Protein AF-A0A8J4VIW3-F1 (afdb_monomer_lite)

Structure (mmCIF, N/CA/C/O backbone):
data_AF-A0A8J4VIW3-F1
#
_entry.id   AF-A0A8J4VIW3-F1
#
loop_
_atom_site.group_PDB
_atom_site.id
_atom_site.type_symbol
_atom_site.label_atom_id
_atom_site.label_alt_id
_atom_site.label_comp_id
_atom_site.label_asym_id
_atom_site.label_entity_id
_atom_site.label_seq_id
_atom_site.pdbx_PDB_ins_code
_atom_site.Cartn_x
_atom_site.Cartn_y
_atom_site.Cartn_z
_atom_site.occupancy
_atom_site.B_iso_or_equiv
_atom_site.au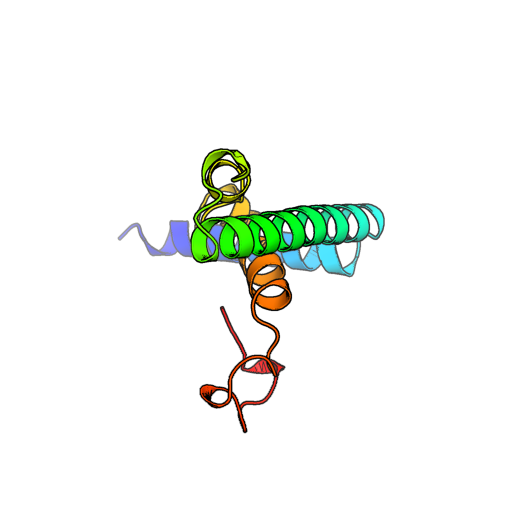th_seq_id
_atom_site.auth_comp_id
_atom_site.auth_asym_id
_atom_site.auth_atom_id
_atom_site.pdbx_PDB_model_num
ATOM 1 N N . MET A 1 1 ? -8.560 14.003 -29.317 1.00 48.75 1 MET A N 1
ATOM 2 C CA . MET A 1 1 ? -7.394 13.147 -29.646 1.00 48.75 1 MET A CA 1
ATOM 3 C C . MET A 1 1 ? -6.235 13.382 -28.659 1.00 48.75 1 MET A C 1
ATOM 5 O O . MET A 1 1 ? -5.137 13.716 -29.066 1.00 48.75 1 MET A O 1
ATOM 9 N N . THR A 1 2 ? -6.470 13.240 -27.346 1.00 56.47 2 THR A N 1
ATOM 10 C CA . THR A 1 2 ? -5.490 13.561 -26.272 1.00 56.47 2 THR A CA 1
ATOM 11 C C . THR A 1 2 ? -5.411 12.497 -25.165 1.00 56.47 2 THR A C 1
ATOM 13 O O . THR A 1 2 ? -4.571 12.614 -24.276 1.00 56.47 2 THR A O 1
ATOM 16 N N . MET A 1 3 ? -6.254 11.456 -25.210 1.00 61.72 3 MET A N 1
ATOM 17 C CA . MET A 1 3 ? -6.243 10.346 -24.242 1.00 61.72 3 MET A CA 1
ATOM 18 C C . MET A 1 3 ? -4.995 9.459 -24.401 1.00 61.72 3 MET A C 1
ATOM 20 O O . MET A 1 3 ? -4.290 9.235 -23.423 1.00 61.72 3 MET A O 1
ATOM 24 N N . ARG A 1 4 ? -4.604 9.118 -25.642 1.00 80.00 4 ARG A N 1
ATOM 25 C CA . ARG A 1 4 ? -3.464 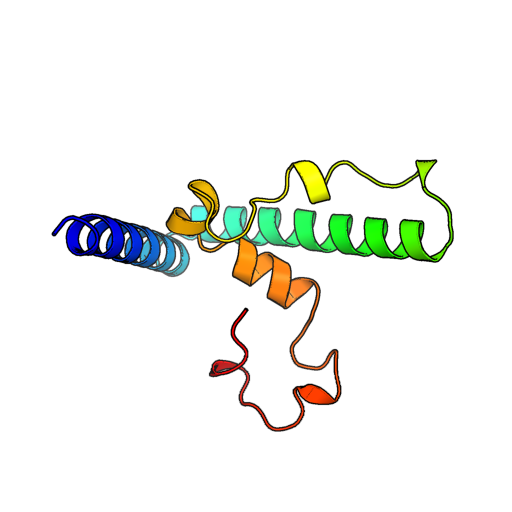8.217 -25.925 1.00 80.00 4 ARG A CA 1
ATOM 26 C C . ARG A 1 4 ? -2.139 8.626 -25.268 1.00 80.00 4 ARG A C 1
ATOM 28 O O . ARG A 1 4 ? -1.439 7.764 -24.757 1.00 80.00 4 ARG A O 1
ATOM 35 N N . LEU A 1 5 ? -1.802 9.920 -25.240 1.00 87.81 5 LEU A N 1
ATOM 36 C CA . LEU A 1 5 ? -0.549 10.396 -24.628 1.00 87.81 5 LEU A CA 1
ATOM 37 C C . LEU A 1 5 ? -0.556 10.263 -23.097 1.00 87.81 5 LEU A C 1
ATOM 39 O O . LEU A 1 5 ? 0.472 9.963 -22.492 1.00 87.81 5 LEU A O 1
ATOM 43 N N . ARG A 1 6 ? -1.713 10.478 -22.453 1.00 84.81 6 ARG A N 1
ATOM 44 C CA . ARG A 1 6 ? -1.846 10.325 -20.995 1.00 84.81 6 ARG A CA 1
ATOM 45 C C . ARG A 1 6 ? -1.736 8.859 -20.603 1.00 84.81 6 ARG A C 1
ATOM 47 O O . ARG A 1 6 ? -1.046 8.552 -19.637 1.00 84.81 6 ARG A O 1
ATOM 54 N N . ASP A 1 7 ? -2.354 7.977 -21.378 1.00 87.75 7 ASP A N 1
ATOM 55 C CA . ASP A 1 7 ? -2.320 6.537 -21.127 1.00 87.75 7 ASP A CA 1
ATOM 56 C C . ASP A 1 7 ? -0.919 5.965 -21.362 1.00 87.75 7 ASP A C 1
ATOM 58 O O . ASP A 1 7 ? -0.408 5.231 -20.522 1.00 87.75 7 ASP A O 1
ATOM 62 N N . GLN A 1 8 ? -0.220 6.407 -22.412 1.00 91.88 8 GLN A N 1
ATOM 63 C CA . GLN A 1 8 ? 1.197 6.081 -22.614 1.00 91.88 8 GLN A CA 1
ATOM 64 C C . GLN A 1 8 ? 2.067 6.519 -21.430 1.00 91.88 8 GLN A C 1
ATOM 66 O O . GLN A 1 8 ? 2.910 5.752 -20.966 1.00 91.88 8 GLN A O 1
ATOM 71 N N . LYS A 1 9 ? 1.844 7.730 -20.901 1.00 91.06 9 LYS A N 1
ATOM 72 C CA . LYS A 1 9 ? 2.567 8.216 -19.720 1.00 91.06 9 LYS A CA 1
ATOM 73 C C . LYS A 1 9 ? 2.274 7.359 -18.485 1.00 91.06 9 LYS A C 1
ATOM 75 O O . LYS A 1 9 ? 3.201 7.055 -17.741 1.00 91.06 9 LYS A O 1
ATOM 80 N N . ARG A 1 10 ? 1.017 6.956 -18.269 1.00 91.38 10 ARG A N 1
ATOM 81 C CA . ARG A 1 10 ? 0.619 6.057 -17.168 1.00 91.38 10 ARG A CA 1
ATOM 82 C C . ARG A 1 10 ? 1.304 4.699 -17.276 1.00 91.38 10 ARG A C 1
ATOM 84 O O . ARG A 1 10 ? 1.925 4.269 -16.313 1.00 91.38 10 ARG A O 1
ATOM 91 N N . ILE A 1 11 ? 1.286 4.091 -18.461 1.00 92.06 11 ILE A N 1
ATOM 92 C CA . ILE A 1 11 ? 1.967 2.817 -18.726 1.00 92.06 11 ILE A CA 1
ATOM 93 C C . ILE A 1 11 ? 3.470 2.935 -18.450 1.00 92.06 11 ILE A C 1
ATOM 95 O O . ILE A 1 11 ? 4.056 2.045 -17.841 1.00 92.06 11 ILE A O 1
ATOM 99 N N . LEU A 1 12 ? 4.108 4.033 -18.866 1.00 94.50 12 LEU A N 1
ATOM 100 C CA . LEU A 1 12 ? 5.534 4.246 -18.619 1.00 94.50 12 LEU A CA 1
ATOM 101 C C . LEU A 1 12 ? 5.852 4.395 -17.122 1.00 94.50 12 LEU A C 1
ATOM 103 O O . LEU A 1 12 ? 6.857 3.859 -16.661 1.00 94.50 12 LEU A O 1
ATOM 107 N N . MET A 1 13 ? 5.003 5.096 -16.363 1.00 93.94 13 MET A N 1
ATOM 108 C CA . MET A 1 1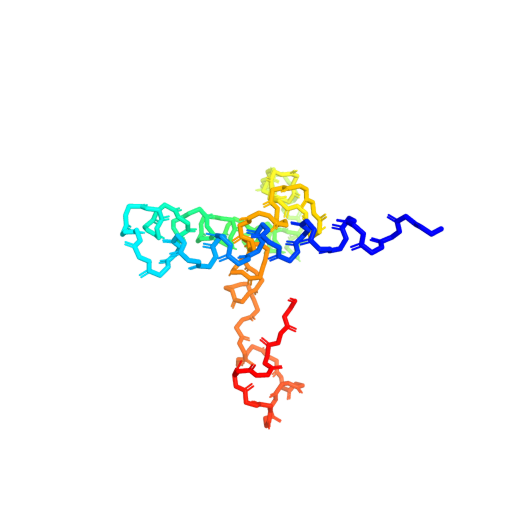3 ? 5.159 5.226 -14.910 1.00 93.94 13 MET A CA 1
ATOM 109 C C . MET A 1 13 ? 5.025 3.872 -14.208 1.00 93.94 13 MET A C 1
ATOM 111 O O . MET A 1 13 ? 5.903 3.530 -13.420 1.00 93.94 13 MET A O 1
ATOM 115 N N . ALA A 1 14 ? 4.009 3.081 -14.560 1.00 93.12 14 ALA A N 1
ATOM 116 C CA . ALA A 1 14 ? 3.813 1.738 -14.019 1.00 93.12 14 ALA A CA 1
ATOM 117 C C . ALA A 1 14 ? 5.009 0.820 -14.322 1.00 93.12 14 ALA A C 1
ATOM 119 O O . ALA A 1 14 ? 5.567 0.207 -13.416 1.00 93.12 14 ALA A O 1
ATOM 120 N N . LYS A 1 15 ? 5.483 0.799 -15.578 1.00 95.75 15 LYS A N 1
ATOM 121 C CA . LYS A 1 15 ? 6.674 0.025 -15.974 1.00 95.75 15 LYS A CA 1
ATOM 122 C C . LYS A 1 15 ? 7.910 0.407 -15.164 1.00 95.75 15 LYS A C 1
ATOM 124 O O . LYS A 1 15 ? 8.629 -0.473 -14.710 1.00 95.75 15 LYS A O 1
ATOM 129 N N . LYS A 1 16 ? 8.131 1.707 -14.950 1.00 96.12 16 LYS A N 1
ATOM 130 C CA . LYS A 1 16 ? 9.247 2.203 -14.136 1.00 96.12 16 LYS A CA 1
ATOM 131 C C . LYS A 1 16 ? 9.116 1.798 -12.664 1.00 96.12 16 LYS A C 1
ATOM 133 O O . LYS A 1 16 ? 10.127 1.510 -12.030 1.00 96.12 16 LYS A O 1
ATOM 138 N N . GLY A 1 17 ? 7.899 1.794 -12.118 1.00 95.19 17 GLY A N 1
ATOM 139 C CA . GLY A 1 17 ? 7.624 1.307 -10.764 1.00 95.19 17 GLY A CA 1
ATOM 140 C C . GLY A 1 17 ? 7.980 -0.173 -10.609 1.00 95.19 17 GLY A C 1
ATOM 141 O O . GLY A 1 17 ? 8.736 -0.524 -9.709 1.00 95.19 17 GLY A O 1
ATOM 142 N N . ILE A 1 18 ? 7.531 -1.011 -11.549 1.00 96.00 18 ILE A N 1
ATOM 143 C CA . ILE A 1 18 ? 7.838 -2.451 -11.582 1.00 96.00 18 ILE A CA 1
ATOM 144 C C . ILE A 1 18 ? 9.345 -2.693 -11.740 1.00 96.00 18 ILE A C 1
ATOM 146 O O . ILE A 1 18 ? 9.926 -3.510 -11.032 1.00 96.00 18 ILE A O 1
ATOM 150 N N . GLU A 1 19 ? 10.002 -1.969 -12.648 1.00 97.75 19 GLU A N 1
ATOM 151 C CA . GLU A 1 19 ? 11.447 -2.084 -12.857 1.00 97.75 19 GLU A CA 1
ATOM 152 C C . GLU A 1 19 ? 12.229 -1.745 -11.583 1.00 97.75 19 GLU A C 1
ATOM 154 O O . GLU A 1 19 ? 13.149 -2.477 -11.223 1.00 97.75 19 GLU A O 1
ATOM 159 N N . LYS A 1 20 ? 11.841 -0.680 -10.870 1.00 97.19 20 LYS A N 1
ATOM 160 C CA . LYS A 1 20 ? 12.430 -0.348 -9.569 1.00 97.19 20 LYS A CA 1
ATOM 161 C C . LYS A 1 20 ? 12.184 -1.442 -8.542 1.00 97.19 20 LYS A C 1
ATOM 163 O O . LYS A 1 20 ? 13.130 -1.886 -7.909 1.00 97.19 20 LYS A O 1
ATOM 168 N N . TYR A 1 21 ? 10.945 -1.903 -8.407 1.00 97.50 21 TYR A N 1
ATOM 169 C CA . TYR A 1 21 ? 10.600 -2.970 -7.470 1.00 97.50 21 TYR A CA 1
ATOM 170 C C . TYR A 1 21 ? 11.441 -4.238 -7.687 1.00 97.50 21 TYR A C 1
ATOM 172 O O . TYR A 1 21 ? 11.892 -4.855 -6.726 1.00 97.50 21 TYR A O 1
ATOM 180 N N . ASN A 1 22 ? 11.700 -4.604 -8.942 1.00 97.31 22 ASN A N 1
ATOM 181 C CA . ASN A 1 22 ? 12.448 -5.817 -9.267 1.00 97.31 22 ASN A CA 1
ATOM 182 C C . ASN A 1 22 ? 13.968 -5.682 -9.097 1.00 97.31 22 ASN A C 1
ATOM 184 O O . ASN A 1 22 ? 14.622 -6.686 -8.823 1.00 97.31 22 ASN A O 1
ATOM 188 N N . ASN A 1 23 ? 14.531 -4.483 -9.281 1.00 98.19 23 ASN A N 1
ATOM 189 C CA . ASN A 1 23 ? 15.984 -4.292 -9.389 1.00 98.19 23 ASN A CA 1
ATOM 190 C C . ASN A 1 23 ? 16.612 -3.448 -8.263 1.00 98.19 23 ASN A C 1
ATOM 192 O O . ASN A 1 23 ? 17.834 -3.401 -8.166 1.00 98.19 23 ASN A O 1
ATOM 196 N N . ASP A 1 24 ? 15.814 -2.771 -7.434 1.00 98.38 24 ASP A N 1
ATOM 197 C CA . ASP A 1 24 ? 16.271 -1.914 -6.332 1.00 98.38 24 ASP A CA 1
ATOM 198 C C . ASP A 1 24 ? 15.755 -2.479 -4.996 1.00 98.38 24 ASP A C 1
ATOM 200 O O . ASP A 1 24 ? 14.563 -2.413 -4.680 1.00 98.38 24 ASP A O 1
ATOM 204 N N . GLU A 1 25 ? 16.660 -3.086 -4.223 1.00 98.19 25 GLU A N 1
ATOM 205 C CA . GLU A 1 25 ? 16.318 -3.776 -2.974 1.00 98.19 25 GLU A CA 1
ATOM 206 C C . GLU A 1 25 ? 15.807 -2.825 -1.889 1.00 98.19 25 GLU A C 1
ATOM 208 O O . GLU A 1 25 ? 14.859 -3.174 -1.182 1.00 98.19 25 GLU A O 1
ATOM 213 N N . ASP A 1 26 ? 16.374 -1.620 -1.794 1.00 98.38 26 ASP A N 1
ATOM 214 C CA . ASP A 1 26 ? 15.959 -0.607 -0.823 1.00 98.38 26 ASP A CA 1
ATOM 215 C C . ASP A 1 26 ? 14.560 -0.082 -1.161 1.00 98.38 26 ASP A C 1
ATOM 217 O O . ASP A 1 26 ? 13.701 0.060 -0.281 1.00 98.38 26 ASP A O 1
ATOM 221 N N . TYR A 1 27 ? 14.295 0.154 -2.452 1.00 97.69 27 TYR A N 1
ATOM 222 C CA . TYR A 1 27 ? 12.963 0.525 -2.923 1.00 97.69 27 TYR A CA 1
ATOM 223 C C . TYR A 1 27 ? 11.939 -0.566 -2.606 1.00 97.69 27 TYR A C 1
ATOM 225 O O . TYR A 1 27 ? 10.879 -0.266 -2.050 1.00 97.69 27 TYR A O 1
ATOM 233 N N . ARG A 1 28 ? 12.255 -1.827 -2.924 1.00 98.00 28 ARG A N 1
ATOM 234 C CA . ARG A 1 28 ? 11.380 -2.971 -2.645 1.00 98.00 28 ARG A CA 1
ATOM 235 C C . ARG A 1 28 ? 11.111 -3.117 -1.152 1.00 98.00 28 ARG A C 1
ATOM 237 O O . ARG A 1 28 ? 9.957 -3.261 -0.760 1.00 98.00 28 ARG A O 1
ATOM 244 N N . PHE A 1 29 ? 12.143 -3.021 -0.313 1.00 98.12 29 PHE A N 1
ATOM 245 C CA . PHE A 1 29 ? 11.988 -3.081 1.138 1.00 98.12 29 PHE A CA 1
ATOM 246 C C . PHE A 1 29 ? 11.027 -2.000 1.642 1.00 98.12 29 PHE A C 1
ATOM 248 O O . PHE A 1 29 ? 10.082 -2.301 2.372 1.00 98.12 29 PHE A O 1
ATOM 255 N N . LEU A 1 30 ? 11.219 -0.746 1.226 1.00 97.81 30 LEU A N 1
ATOM 256 C CA . LEU A 1 30 ? 10.344 0.346 1.643 1.00 97.81 30 LEU A CA 1
ATOM 257 C C . LEU A 1 30 ? 8.905 0.147 1.143 1.00 97.81 30 LEU A C 1
ATOM 259 O O . LEU A 1 30 ? 7.958 0.349 1.905 1.00 97.81 30 LEU A O 1
ATOM 263 N N . TYR A 1 31 ? 8.740 -0.268 -0.113 1.00 97.50 31 TYR A N 1
ATOM 264 C CA . TYR A 1 31 ? 7.441 -0.551 -0.719 1.00 97.50 31 TYR A CA 1
ATOM 265 C C . TYR A 1 31 ? 6.665 -1.623 0.062 1.00 97.50 31 TYR A C 1
ATOM 267 O O . TYR A 1 31 ? 5.500 -1.409 0.417 1.00 97.50 31 TYR A O 1
ATOM 275 N N . GLU A 1 32 ? 7.315 -2.743 0.389 1.00 97.88 32 GLU A N 1
ATOM 276 C CA . GLU A 1 32 ? 6.709 -3.829 1.166 1.00 97.88 32 GLU A CA 1
ATOM 277 C C . GLU A 1 32 ? 6.304 -3.359 2.564 1.00 97.88 32 GLU A C 1
ATOM 279 O O . GLU A 1 32 ? 5.177 -3.579 3.004 1.00 97.88 32 GLU A O 1
ATOM 284 N N . ARG A 1 33 ? 7.178 -2.610 3.244 1.00 98.19 33 ARG A N 1
ATOM 285 C CA . ARG A 1 33 ? 6.890 -2.104 4.592 1.00 98.19 33 ARG A CA 1
ATOM 286 C C . ARG A 1 33 ? 5.746 -1.097 4.617 1.00 98.19 33 ARG A C 1
ATOM 288 O O . ARG A 1 33 ? 4.947 -1.118 5.552 1.00 98.19 33 ARG A O 1
ATOM 295 N N . ILE A 1 34 ? 5.655 -0.219 3.620 1.00 97.19 34 ILE A N 1
ATOM 296 C CA . ILE A 1 34 ? 4.561 0.755 3.515 1.00 97.19 34 ILE A CA 1
ATOM 297 C C . ILE A 1 34 ? 3.233 0.040 3.262 1.00 97.19 34 ILE A C 1
ATOM 299 O O . ILE A 1 34 ? 2.248 0.325 3.948 1.00 97.19 34 ILE A O 1
ATOM 303 N N . SER A 1 35 ? 3.202 -0.895 2.310 1.00 97.06 35 SER A N 1
ATOM 304 C CA . SER A 1 35 ? 1.988 -1.661 2.007 1.00 97.06 35 SER A CA 1
ATOM 305 C C . SER A 1 35 ? 1.535 -2.511 3.199 1.00 97.06 35 SER A C 1
ATOM 307 O O . SER A 1 35 ? 0.347 -2.505 3.516 1.00 97.06 35 SER A O 1
ATOM 309 N N . ASP A 1 36 ? 2.459 -3.136 3.938 1.00 97.81 36 ASP A N 1
ATOM 310 C CA . ASP A 1 36 ? 2.154 -3.875 5.175 1.00 97.81 36 ASP A CA 1
ATOM 311 C C . ASP A 1 36 ? 1.520 -2.988 6.252 1.00 97.81 36 ASP A C 1
ATOM 313 O O . ASP A 1 36 ? 0.562 -3.386 6.920 1.00 97.81 36 ASP A O 1
ATOM 317 N N . ILE A 1 37 ? 2.053 -1.775 6.448 1.00 97.81 37 ILE A N 1
ATOM 318 C CA . ILE A 1 37 ? 1.521 -0.832 7.438 1.00 97.81 37 ILE A CA 1
ATOM 319 C C . ILE A 1 37 ? 0.083 -0.460 7.088 1.00 97.81 37 ILE A C 1
ATOM 321 O O . ILE A 1 37 ? -0.779 -0.521 7.966 1.00 97.81 37 ILE A O 1
ATOM 325 N N . PHE A 1 38 ? -0.187 -0.103 5.830 1.00 97.94 38 PHE A N 1
ATOM 326 C CA . PHE A 1 38 ? -1.540 0.249 5.410 1.00 97.94 38 PHE A CA 1
ATOM 327 C C . PHE A 1 38 ? -2.494 -0.935 5.513 1.00 97.94 38 PHE A C 1
ATOM 329 O O . PHE A 1 38 ? -3.559 -0.772 6.100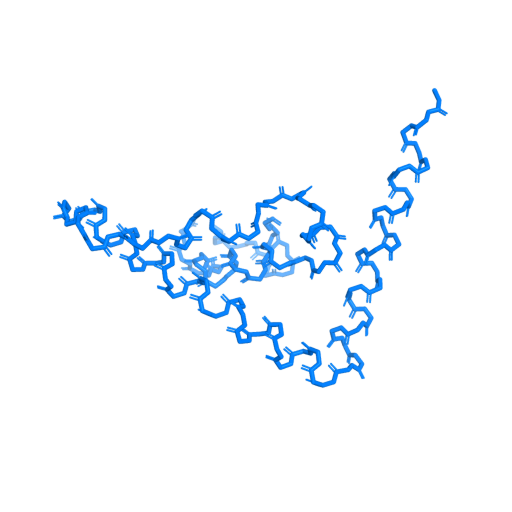 1.00 97.94 38 PHE A O 1
ATOM 336 N N . ALA A 1 39 ? -2.111 -2.121 5.036 1.00 97.25 39 ALA A N 1
ATOM 337 C CA . ALA A 1 39 ? -2.957 -3.307 5.123 1.00 97.25 39 ALA A CA 1
ATOM 338 C C . ALA A 1 39 ? -3.314 -3.645 6.580 1.00 97.25 39 ALA A C 1
ATOM 340 O O . ALA A 1 39 ? -4.481 -3.845 6.911 1.00 97.25 39 ALA A O 1
ATOM 341 N N . ARG A 1 40 ? -2.332 -3.619 7.490 1.00 97.75 40 ARG A N 1
ATOM 342 C CA . ARG A 1 40 ? -2.569 -3.882 8.916 1.00 97.75 40 ARG A CA 1
ATOM 343 C C . ARG A 1 40 ? -3.484 -2.840 9.562 1.00 97.75 40 ARG A C 1
ATOM 345 O O . ARG A 1 40 ? -4.361 -3.211 10.338 1.00 97.75 40 ARG A O 1
ATOM 352 N N . LEU A 1 41 ? -3.268 -1.553 9.282 1.00 98.12 41 LEU A N 1
ATOM 353 C CA . LEU A 1 41 ? -4.095 -0.485 9.849 1.00 98.12 41 LEU A CA 1
ATOM 354 C C . LEU A 1 41 ? -5.523 -0.532 9.299 1.00 98.12 41 LEU A C 1
ATOM 356 O O . LEU A 1 41 ? -6.462 -0.490 10.080 1.00 98.12 41 LEU A O 1
ATOM 360 N N . LEU A 1 42 ? -5.688 -0.698 7.985 1.00 97.56 42 LEU A N 1
ATOM 361 C CA . LEU A 1 42 ? -7.001 -0.799 7.345 1.00 97.56 42 LEU A CA 1
ATOM 362 C C . LEU A 1 42 ? -7.787 -2.016 7.844 1.00 97.56 42 LEU A C 1
ATOM 364 O O . LEU A 1 42 ? -8.983 -1.905 8.098 1.00 97.56 42 LEU A O 1
ATOM 368 N N . LYS A 1 43 ? -7.119 -3.155 8.057 1.00 96.88 43 LYS A N 1
ATOM 369 C CA . LYS A 1 43 ? -7.741 -4.337 8.665 1.00 96.88 43 LYS A CA 1
ATOM 370 C C . LYS A 1 43 ? -8.242 -4.047 10.082 1.00 96.88 43 LYS A C 1
ATOM 372 O O . LYS A 1 43 ? -9.390 -4.343 10.395 1.00 96.88 43 LYS A O 1
ATOM 377 N N . SER A 1 44 ? -7.407 -3.424 10.914 1.00 97.81 44 SER A N 1
ATOM 378 C CA . SER A 1 44 ? -7.796 -3.031 12.274 1.00 97.81 44 SER A CA 1
ATOM 379 C C . SER A 1 44 ? -8.948 -2.022 12.270 1.00 97.81 44 SER A C 1
ATOM 381 O O . SER A 1 44 ? -9.859 -2.134 13.085 1.00 97.81 44 SER A O 1
ATOM 383 N N . ASP A 1 45 ? -8.933 -1.056 11.350 1.00 98.25 45 ASP A N 1
ATOM 384 C CA . ASP A 1 45 ? -9.993 -0.056 11.203 1.00 98.25 45 ASP A CA 1
ATOM 385 C C . ASP A 1 45 ? -11.329 -0.711 10.821 1.00 98.25 45 ASP A C 1
ATOM 387 O O . ASP A 1 45 ? -12.367 -0.345 11.372 1.00 98.25 45 ASP A O 1
ATOM 391 N N . LEU A 1 46 ? -11.311 -1.717 9.937 1.00 96.69 46 LEU A N 1
ATOM 392 C CA . LEU A 1 46 ? -12.491 -2.519 9.596 1.00 96.69 46 LEU A CA 1
ATOM 393 C C . LEU A 1 46 ? -13.014 -3.315 10.801 1.00 96.69 46 LEU A C 1
ATOM 395 O O . LEU A 1 46 ? -14.221 -3.352 11.035 1.00 96.69 46 LEU A O 1
ATOM 399 N N . GLU A 1 47 ? -12.132 -3.922 11.596 1.00 97.06 47 GLU A N 1
ATOM 400 C CA . GLU A 1 47 ? -12.515 -4.633 12.824 1.00 97.06 47 GLU A CA 1
ATOM 401 C C . GLU A 1 47 ? -13.145 -3.682 13.861 1.00 97.06 47 GLU A C 1
ATOM 403 O O . GLU A 1 47 ? -14.175 -4.003 14.464 1.00 97.06 47 GLU A O 1
ATOM 408 N N . PHE A 1 48 ? -12.587 -2.481 14.040 1.00 98.31 48 PHE A N 1
ATOM 409 C CA . PHE A 1 48 ? -13.167 -1.454 14.909 1.00 98.31 48 PHE A CA 1
ATOM 410 C C . PHE A 1 48 ? -14.518 -0.955 14.402 1.00 98.31 48 PHE A C 1
ATOM 412 O O . PHE A 1 48 ? -15.446 -0.810 15.199 1.00 98.31 48 PHE A O 1
ATOM 419 N N . LEU A 1 49 ? -14.661 -0.763 13.090 1.00 97.44 49 LEU A N 1
ATOM 420 C CA . LEU A 1 49 ? -15.933 -0.399 12.474 1.00 97.44 49 LEU A CA 1
ATOM 421 C C . LEU A 1 49 ? -17.003 -1.473 12.720 1.00 97.44 49 LEU A C 1
ATOM 423 O O . LEU A 1 49 ? -18.094 -1.152 13.188 1.00 97.44 49 LEU A O 1
ATOM 427 N N . ASN A 1 50 ? -16.673 -2.747 12.491 1.00 96.88 50 ASN A N 1
ATOM 428 C CA . ASN A 1 50 ? -17.593 -3.875 12.678 1.00 96.88 50 ASN A CA 1
ATOM 429 C C . ASN A 1 50 ? -17.998 -4.093 14.144 1.00 96.88 50 ASN A C 1
ATOM 431 O O . ASN A 1 50 ? -19.077 -4.614 14.418 1.00 96.88 50 ASN A O 1
ATOM 435 N N . THR A 1 51 ? -17.149 -3.692 15.093 1.00 98.00 51 THR A N 1
ATOM 436 C CA . THR A 1 51 ? -17.416 -3.795 16.538 1.00 98.00 51 THR A CA 1
ATOM 437 C C . THR A 1 51 ? -17.985 -2.510 17.148 1.00 98.00 51 THR A C 1
ATOM 439 O O . THR A 1 51 ? -18.210 -2.459 18.356 1.00 98.00 51 THR A O 1
ATOM 442 N N . GLY A 1 52 ? -18.223 -1.469 16.342 1.00 97.62 52 GLY A N 1
ATOM 443 C CA . GLY A 1 52 ? -18.766 -0.185 16.798 1.00 97.62 52 GLY A CA 1
ATOM 444 C C . GLY A 1 52 ? -17.782 0.696 17.581 1.00 97.62 52 GLY A C 1
ATOM 445 O O . GLY A 1 52 ? -18.193 1.700 18.156 1.00 97.62 52 GLY A O 1
ATOM 446 N N . GLN A 1 53 ? -16.490 0.359 17.602 1.00 97.75 53 GLN A N 1
ATOM 447 C CA . GLN A 1 53 ? -15.429 1.103 18.296 1.00 97.75 53 GLN A CA 1
ATOM 448 C C . GLN A 1 53 ? -14.878 2.235 17.415 1.00 97.75 53 GLN A C 1
ATOM 450 O O . GLN A 1 53 ? -13.691 2.281 17.087 1.00 97.75 53 GLN A O 1
ATOM 455 N N . THR A 1 54 ? -15.750 3.143 16.972 1.00 96.38 54 THR A N 1
ATOM 456 C CA . THR A 1 54 ? -15.399 4.170 15.975 1.00 96.38 54 THR A CA 1
ATOM 457 C C . THR A 1 54 ? -14.332 5.158 16.450 1.00 96.38 54 THR A C 1
ATOM 459 O O . THR A 1 54 ? -13.651 5.765 15.631 1.00 96.38 54 THR A O 1
ATOM 462 N N . ASP A 1 55 ? -14.164 5.311 17.763 1.00 97.44 55 ASP A N 1
ATOM 463 C CA . ASP A 1 55 ? -13.125 6.125 18.403 1.00 97.44 55 ASP A CA 1
ATOM 464 C C . ASP A 1 55 ? -11.702 5.582 18.188 1.00 97.44 55 ASP A C 1
ATOM 466 O O . ASP A 1 55 ? -10.732 6.328 18.320 1.00 97.44 55 ASP A O 1
ATOM 470 N N . LYS A 1 56 ? -11.573 4.299 17.826 1.00 97.62 56 LYS A N 1
ATOM 471 C CA . LYS A 1 56 ? -10.292 3.625 17.571 1.00 97.62 56 LYS A CA 1
ATOM 472 C C . LYS A 1 56 ? -9.912 3.567 16.093 1.00 97.62 56 LYS A C 1
ATOM 474 O O . LYS A 1 56 ? -8.808 3.126 15.777 1.00 97.62 56 LYS A O 1
ATOM 479 N N . ILE A 1 57 ? -10.803 4.004 15.201 1.00 98.31 57 ILE A N 1
ATOM 480 C CA . ILE A 1 57 ? -10.544 4.032 13.759 1.00 98.31 57 ILE A CA 1
ATOM 481 C C . ILE A 1 57 ? -9.430 5.040 13.473 1.00 98.31 57 ILE A C 1
ATOM 483 O O . ILE A 1 57 ? -9.498 6.214 13.845 1.00 98.31 57 ILE A O 1
ATOM 487 N N . SER A 1 58 ? -8.387 4.567 12.806 1.00 97.94 58 SER A N 1
ATOM 488 C CA . SER A 1 58 ? -7.239 5.366 12.419 1.00 97.94 58 SER A CA 1
ATOM 489 C C . SER A 1 58 ? -7.532 6.245 11.195 1.00 97.94 58 SER A C 1
ATOM 491 O O . SER A 1 58 ? -8.595 6.207 10.578 1.00 97.94 58 SER A O 1
ATOM 493 N N . LEU A 1 59 ? -6.547 7.053 10.797 1.00 97.44 59 LEU A N 1
ATOM 494 C CA . LEU A 1 59 ? -6.605 7.815 9.546 1.00 97.44 59 LEU A CA 1
ATOM 495 C C . LEU A 1 59 ? -6.053 7.028 8.345 1.00 97.44 59 LEU A C 1
ATOM 497 O O . LEU A 1 59 ? -5.781 7.632 7.306 1.00 97.44 59 LEU A O 1
ATOM 501 N N . ALA A 1 60 ? -5.859 5.711 8.455 1.00 97.25 60 ALA A N 1
ATOM 502 C CA . ALA A 1 60 ? -5.255 4.918 7.389 1.00 97.25 60 ALA A CA 1
ATOM 503 C C . ALA A 1 60 ? -6.052 5.006 6.087 1.00 97.25 60 ALA A C 1
ATOM 505 O O . ALA A 1 60 ? -5.456 5.282 5.053 1.00 97.25 60 ALA A O 1
ATOM 506 N N . ALA A 1 61 ? -7.383 4.903 6.129 1.00 93.75 61 ALA A N 1
ATOM 507 C CA . ALA A 1 61 ? -8.225 5.050 4.935 1.00 93.75 61 ALA A CA 1
ATOM 508 C C . ALA A 1 61 ? -8.106 6.431 4.263 1.00 93.75 61 ALA A C 1
ATOM 510 O O . ALA A 1 61 ? -8.279 6.552 3.054 1.00 93.75 61 ALA A O 1
ATOM 511 N N . LYS A 1 62 ? -7.772 7.476 5.029 1.00 94.00 62 LYS A N 1
ATOM 512 C CA . LYS A 1 62 ? -7.557 8.832 4.504 1.00 94.00 62 LYS A CA 1
ATOM 513 C C . LYS A 1 62 ? -6.197 8.988 3.820 1.00 94.00 62 LYS A C 1
ATOM 515 O O . LYS A 1 62 ? -6.089 9.741 2.857 1.00 94.00 62 LYS A O 1
ATOM 520 N N . TRP A 1 63 ? -5.160 8.345 4.358 1.00 95.19 63 TRP A N 1
ATOM 521 C CA . TRP A 1 63 ? -3.774 8.516 3.907 1.00 95.19 63 TRP A CA 1
ATOM 522 C C . TRP A 1 63 ? -3.280 7.417 2.974 1.00 95.19 63 TRP A C 1
ATOM 524 O O . TRP A 1 63 ? -2.281 7.619 2.283 1.00 95.19 63 TRP A O 1
ATOM 534 N N . CYS A 1 64 ? -3.950 6.266 2.953 1.00 95.12 64 CYS A N 1
ATOM 535 C CA . CYS A 1 64 ? -3.660 5.219 1.995 1.00 95.12 64 CYS A CA 1
ATOM 536 C C . CYS A 1 64 ? -3.856 5.792 0.586 1.00 95.12 64 CYS A C 1
ATOM 538 O O . CYS A 1 64 ? -4.875 6.447 0.336 1.00 95.12 64 CYS A O 1
ATOM 540 N N . PRO A 1 65 ? -2.890 5.599 -0.331 1.00 93.00 65 PRO A N 1
ATOM 541 C CA . PRO A 1 65 ? -3.061 6.013 -1.711 1.00 93.00 65 PRO A CA 1
ATOM 542 C C . PRO A 1 65 ? -4.378 5.469 -2.257 1.00 93.00 65 PRO A C 1
ATOM 544 O O . PRO A 1 65 ? -4.699 4.297 -2.084 1.00 93.00 65 PRO A O 1
ATOM 547 N N . SER A 1 66 ? -5.165 6.340 -2.882 1.00 91.62 66 SER A N 1
ATOM 548 C CA . SER A 1 66 ? -6.379 5.911 -3.565 1.00 91.62 66 SER A CA 1
ATOM 549 C C . SER A 1 66 ? -6.016 5.257 -4.891 1.00 91.62 66 SER A C 1
ATOM 551 O O . SER A 1 66 ? -5.051 5.681 -5.545 1.00 91.62 66 SER A O 1
ATOM 553 N N . LEU A 1 67 ? -6.832 4.284 -5.298 1.00 91.25 67 LEU A N 1
ATOM 554 C CA . LEU A 1 67 ? -6.718 3.639 -6.598 1.00 91.25 67 LEU A CA 1
ATOM 555 C C . LEU A 1 67 ? -6.642 4.703 -7.690 1.00 91.25 67 LEU A C 1
ATOM 557 O O . LEU A 1 67 ? -7.381 5.694 -7.667 1.00 91.25 67 LEU A O 1
ATOM 561 N N . ASP A 1 68 ? -5.730 4.509 -8.639 1.00 89.44 68 ASP A N 1
ATOM 562 C CA . ASP A 1 68 ? -5.613 5.373 -9.811 1.00 89.44 68 ASP A CA 1
ATOM 563 C C . ASP A 1 68 ? -5.168 6.823 -9.498 1.00 89.44 68 ASP A C 1
ATOM 565 O O . ASP A 1 68 ? -5.188 7.718 -10.360 1.00 89.44 68 ASP A O 1
ATOM 569 N N . SER A 1 69 ? -4.733 7.085 -8.262 1.00 91.56 69 SER A N 1
ATOM 570 C CA . SER A 1 69 ? -4.132 8.358 -7.864 1.00 91.56 69 SER A CA 1
ATOM 571 C C . SER A 1 69 ? -2.768 8.569 -8.533 1.00 91.56 69 SER A C 1
ATOM 573 O O . SER A 1 69 ? -2.197 7.675 -9.157 1.00 91.56 69 SER A O 1
ATOM 575 N N . SER A 1 70 ? -2.206 9.778 -8.430 1.00 88.81 70 SER A N 1
ATOM 576 C CA . SER A 1 70 ? -0.864 10.050 -8.969 1.00 88.81 70 SER A CA 1
ATOM 577 C C . SER A 1 70 ? 0.209 9.154 -8.356 1.00 88.81 70 SER A C 1
ATOM 579 O O . SER A 1 70 ? 1.120 8.741 -9.069 1.00 88.81 70 SER A O 1
ATOM 581 N N . TYR A 1 71 ? 0.095 8.866 -7.057 1.00 90.62 71 TYR A N 1
ATOM 582 C CA . TYR A 1 71 ? 1.022 7.994 -6.346 1.00 90.62 71 TYR A CA 1
ATOM 583 C C . TYR A 1 71 ? 0.863 6.559 -6.830 1.00 90.62 71 TYR A C 1
ATOM 585 O O . TYR A 1 71 ? 1.835 5.975 -7.305 1.00 90.62 71 TYR A O 1
ATOM 593 N N . ASP A 1 72 ? -0.368 6.050 -6.830 1.00 93.94 72 ASP A N 1
ATOM 594 C CA . ASP A 1 72 ? -0.659 4.681 -7.240 1.00 93.94 72 ASP A CA 1
ATOM 595 C C . ASP A 1 72 ? -0.266 4.408 -8.699 1.00 93.94 72 ASP A C 1
ATOM 597 O O . ASP A 1 72 ? 0.436 3.452 -8.988 1.00 93.94 72 ASP A O 1
ATOM 601 N N . ARG A 1 73 ? -0.525 5.331 -9.629 1.00 92.12 73 ARG A N 1
ATOM 602 C CA . ARG A 1 73 ? -0.072 5.189 -11.029 1.00 92.12 73 ARG A CA 1
ATOM 603 C C . ARG A 1 73 ? 1.443 5.089 -11.209 1.00 92.12 73 ARG A C 1
ATOM 605 O O . ARG A 1 73 ? 1.901 4.713 -12.287 1.00 92.12 73 ARG A O 1
ATOM 612 N N . SER A 1 74 ? 2.215 5.512 -10.212 1.00 92.38 74 SER A N 1
ATOM 613 C CA . SER A 1 74 ? 3.678 5.471 -10.241 1.00 92.38 74 SER A CA 1
ATOM 614 C C . SER A 1 74 ? 4.280 4.311 -9.454 1.00 92.38 74 SER A C 1
ATOM 616 O O . SER A 1 74 ? 5.424 3.950 -9.722 1.00 92.38 74 SER A O 1
ATOM 618 N N . THR A 1 75 ? 3.538 3.741 -8.503 1.00 94.44 75 THR A N 1
ATOM 619 C CA . THR A 1 75 ? 4.042 2.706 -7.591 1.00 94.44 75 THR A CA 1
ATOM 620 C C . THR A 1 75 ? 3.248 1.408 -7.630 1.00 94.44 75 THR A C 1
ATOM 622 O O . THR A 1 75 ? 3.803 0.381 -7.271 1.00 94.44 75 THR A O 1
ATOM 625 N N . LEU A 1 76 ? 1.985 1.432 -8.057 1.00 94.50 76 LEU A N 1
ATOM 626 C CA . LEU A 1 76 ? 1.025 0.325 -7.980 1.00 94.50 76 LEU A CA 1
ATOM 627 C C . LEU A 1 76 ? 0.826 -0.169 -6.538 1.00 94.50 76 LEU A C 1
ATOM 629 O O . LEU A 1 76 ? 0.679 -1.356 -6.271 1.00 94.50 76 LEU A O 1
ATOM 633 N N . ILE A 1 77 ? 0.915 0.739 -5.565 1.00 95.31 77 ILE A N 1
ATOM 634 C CA . ILE A 1 77 ? 0.865 0.395 -4.137 1.00 95.31 77 ILE A CA 1
ATOM 635 C C . ILE A 1 77 ? -0.533 -0.059 -3.698 1.00 95.31 77 ILE A C 1
ATOM 637 O O . ILE A 1 77 ? -0.630 -0.841 -2.754 1.00 95.31 77 ILE A O 1
ATOM 641 N N . CYS A 1 78 ? -1.603 0.390 -4.366 1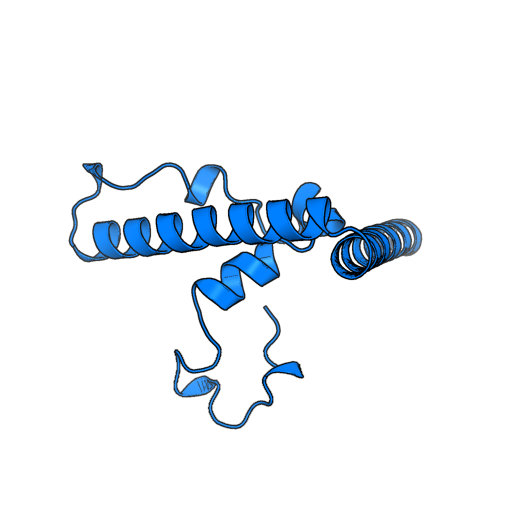.00 94.38 78 CYS A N 1
ATOM 642 C CA . CYS A 1 78 ? -2.965 -0.027 -4.032 1.00 94.38 78 CYS A CA 1
ATOM 643 C C . CYS A 1 78 ? -3.166 -1.525 -4.252 1.00 94.38 78 CYS A C 1
ATOM 645 O O . CYS A 1 78 ? -3.761 -2.170 -3.394 1.00 94.38 78 CYS A O 1
ATOM 647 N N . GLU A 1 79 ? -2.616 -2.081 -5.335 1.00 92.12 79 GLU A N 1
ATOM 648 C CA . GLU A 1 79 ? -2.660 -3.520 -5.617 1.00 92.12 79 GLU A CA 1
ATOM 649 C C . GLU A 1 79 ? -2.014 -4.320 -4.475 1.00 92.12 79 GLU A C 1
ATOM 651 O O . GLU A 1 79 ? -2.617 -5.246 -3.934 1.00 92.12 79 GLU A O 1
ATOM 656 N N . SER A 1 80 ? -0.815 -3.922 -4.036 1.00 94.50 80 SER A N 1
ATOM 657 C CA . SER A 1 80 ? -0.119 -4.594 -2.930 1.00 94.50 80 SER A CA 1
ATOM 658 C C . SER A 1 80 ? -0.890 -4.502 -1.609 1.00 94.50 80 SER A C 1
ATOM 660 O O . SER A 1 80 ? -1.019 -5.499 -0.896 1.00 94.50 80 SER A O 1
ATOM 662 N N . VAL A 1 81 ? -1.467 -3.338 -1.287 1.00 95.62 81 VAL A N 1
ATOM 663 C CA . VAL A 1 81 ? -2.318 -3.183 -0.094 1.00 95.62 81 VAL A CA 1
ATOM 664 C C . VAL A 1 81 ? -3.575 -4.057 -0.195 1.00 95.62 81 VAL A C 1
ATOM 666 O O . VAL A 1 81 ? -3.924 -4.724 0.779 1.00 95.62 81 VAL A O 1
ATOM 669 N N . ALA A 1 82 ? -4.228 -4.095 -1.359 1.00 92.06 82 ALA A N 1
ATOM 670 C CA . ALA A 1 82 ? -5.439 -4.877 -1.591 1.00 92.06 82 ALA A CA 1
ATOM 671 C C . ALA A 1 82 ? -5.182 -6.382 -1.461 1.00 92.06 82 ALA A C 1
ATOM 673 O O . ALA A 1 82 ? -5.892 -7.046 -0.710 1.00 92.06 82 ALA A O 1
ATOM 674 N N . ARG A 1 83 ? -4.115 -6.910 -2.078 1.00 90.19 83 ARG A N 1
ATOM 675 C CA . ARG A 1 83 ? -3.738 -8.332 -1.967 1.00 90.19 83 ARG A CA 1
ATOM 676 C C . ARG A 1 83 ? -3.434 -8.764 -0.531 1.00 90.19 83 ARG A C 1
ATOM 678 O O . ARG A 1 83 ? -3.660 -9.915 -0.176 1.00 90.19 83 ARG A O 1
ATOM 685 N N . LYS A 1 84 ? -2.930 -7.853 0.307 1.00 92.62 84 LYS A N 1
ATOM 686 C CA . LYS A 1 84 ? -2.656 -8.116 1.732 1.00 92.62 84 LYS A CA 1
ATOM 687 C C . LYS A 1 84 ? -3.912 -8.045 2.604 1.00 92.62 84 LYS A C 1
ATOM 689 O O . LYS A 1 84 ? -3.988 -8.744 3.613 1.00 92.62 84 LYS A O 1
ATOM 694 N N . LEU A 1 85 ? -4.878 -7.198 2.244 1.00 90.62 85 LEU A N 1
ATOM 695 C CA . LEU A 1 85 ? -6.172 -7.090 2.929 1.00 90.62 85 LEU A CA 1
ATOM 696 C C . LEU A 1 85 ? -7.112 -8.238 2.582 1.00 90.62 85 LEU A C 1
ATOM 698 O O . LEU A 1 85 ? -7.753 -8.800 3.469 1.00 90.62 85 LEU A O 1
ATOM 702 N N . PHE A 1 86 ? -7.146 -8.581 1.300 1.00 87.31 86 PHE A N 1
ATOM 703 C CA . PHE A 1 86 ? -7.970 -9.622 0.715 1.00 87.31 86 PHE A CA 1
ATOM 704 C C . PHE A 1 86 ? -7.040 -10.619 0.019 1.00 87.31 86 PHE A C 1
ATOM 706 O O . PHE A 1 86 ? -6.849 -10.544 -1.198 1.00 87.31 86 PHE A O 1
ATOM 713 N N . PRO A 1 87 ? -6.393 -11.526 0.772 1.00 82.56 87 PRO A N 1
ATOM 714 C CA . PRO A 1 87 ? -5.652 -12.632 0.182 1.00 82.56 87 PRO A CA 1
ATOM 715 C C . PRO A 1 87 ? -6.521 -13.428 -0.795 1.00 82.56 87 PRO A C 1
ATOM 717 O O . PRO A 1 87 ? -7.735 -13.515 -0.619 1.00 82.56 87 PRO A O 1
ATOM 720 N N . TYR A 1 88 ? -5.911 -14.030 -1.811 1.00 76.00 88 TYR A N 1
ATOM 721 C CA . TYR A 1 88 ? -6.624 -14.813 -2.829 1.00 76.00 88 TYR A CA 1
ATOM 722 C C . TYR A 1 88 ? -7.552 -15.893 -2.234 1.00 76.00 88 TYR A C 1
ATOM 724 O O . TYR A 1 88 ? -8.630 -16.160 -2.754 1.00 76.00 88 TYR A O 1
ATOM 732 N N . ASP A 1 89 ? -7.154 -16.500 -1.119 1.00 77.38 89 ASP A N 1
ATOM 733 C CA . ASP A 1 89 ? -7.888 -17.556 -0.423 1.00 77.38 89 ASP A CA 1
ATOM 734 C C . ASP A 1 89 ? -8.922 -17.036 0.592 1.00 77.38 89 ASP A C 1
ATOM 736 O O . ASP A 1 89 ? -9.548 -17.830 1.297 1.00 77.38 89 ASP A O 1
ATOM 740 N N . SER A 1 90 ? -9.117 -15.716 0.674 1.00 79.19 90 SER A N 1
ATOM 741 C CA . SER A 1 90 ? -10.004 -15.094 1.663 1.00 79.19 90 SER A CA 1
ATOM 742 C C . SER A 1 90 ? -11.495 -15.199 1.332 1.00 79.19 90 SER A C 1
ATOM 744 O O . SER A 1 90 ? -12.308 -15.141 2.255 1.00 79.19 90 SER A O 1
ATOM 746 N N . ASP A 1 91 ? -11.861 -15.412 0.063 1.00 77.00 91 ASP A N 1
ATOM 747 C CA . ASP A 1 91 ? -13.254 -15.574 -0.367 1.00 77.00 91 ASP A CA 1
ATOM 748 C C . ASP A 1 91 ? -13.434 -16.813 -1.261 1.00 77.00 91 ASP A C 1
ATOM 750 O O . ASP A 1 91 ? -12.591 -17.166 -2.089 1.00 77.00 91 ASP A O 1
ATOM 754 N N . ALA A 1 92 ? -14.567 -17.495 -1.088 1.00 80.19 92 ALA A N 1
ATOM 755 C CA . ALA A 1 92 ? -14.942 -18.648 -1.892 1.00 80.19 92 ALA A CA 1
ATOM 756 C C . ALA A 1 92 ? -15.187 -18.289 -3.368 1.00 80.19 92 ALA A C 1
ATOM 758 O O . ALA A 1 92 ? -15.078 -19.180 -4.213 1.00 80.19 92 ALA A O 1
ATOM 759 N N . GLU A 1 93 ? -15.488 -17.025 -3.685 1.00 78.81 93 GLU A N 1
ATOM 760 C CA . GLU A 1 93 ? -15.701 -16.550 -5.057 1.00 78.81 93 GLU A CA 1
ATOM 761 C C . GLU A 1 93 ? -14.448 -16.654 -5.940 1.00 78.81 93 GLU A C 1
ATOM 763 O O . GLU A 1 93 ? -14.564 -16.846 -7.150 1.00 78.81 93 GLU A O 1
ATOM 768 N N . TYR A 1 94 ? -13.251 -16.620 -5.343 1.00 75.50 94 TYR A N 1
ATOM 769 C CA . TYR A 1 94 ? -11.981 -16.719 -6.071 1.00 75.50 94 TYR A CA 1
ATOM 770 C C . TYR A 1 94 ? -11.508 -18.161 -6.284 1.00 75.50 94 TYR A C 1
ATOM 772 O O . TYR A 1 94 ? -10.506 -18.403 -6.964 1.00 75.50 94 TYR A O 1
ATOM 780 N N . ARG A 1 95 ? -12.239 -19.148 -5.748 1.00 73.69 95 ARG A N 1
ATOM 781 C CA . ARG A 1 95 ? -11.882 -20.566 -5.839 1.00 73.69 95 ARG A CA 1
ATOM 782 C C . ARG A 1 95 ? -11.841 -21.021 -7.304 1.00 73.69 95 ARG A C 1
ATOM 784 O O . ARG A 1 95 ? -12.875 -21.172 -7.946 1.00 73.69 95 ARG A O 1
ATOM 791 N N . GLY A 1 96 ? -10.639 -21.311 -7.803 1.00 75.06 96 GLY A N 1
ATOM 792 C CA . GLY A 1 96 ? -10.407 -21.806 -9.168 1.00 75.06 96 GLY A CA 1
ATOM 793 C C . GLY A 1 96 ? -9.872 -20.764 -10.155 1.00 75.06 96 GLY A C 1
ATOM 794 O O . GLY A 1 96 ? -9.569 -21.123 -11.289 1.00 75.06 96 GLY A O 1
ATOM 795 N N . ILE A 1 97 ? -9.710 -19.506 -9.735 1.00 79.19 97 ILE A N 1
ATOM 796 C CA . ILE A 1 97 ? -8.938 -18.496 -10.476 1.00 79.19 97 ILE A CA 1
ATOM 797 C C . ILE A 1 97 ? -7.451 -18.715 -10.164 1.00 79.19 97 ILE A C 1
ATOM 799 O O . ILE A 1 97 ? -7.113 -18.984 -9.020 1.00 79.19 97 ILE A O 1
ATOM 803 N N . GLU A 1 98 ? -6.539 -18.640 -11.133 1.00 79.12 98 GLU A N 1
ATOM 804 C CA . GLU A 1 98 ? -5.103 -18.684 -10.804 1.00 79.12 98 GLU A CA 1
ATOM 805 C C . GLU A 1 98 ? -4.682 -17.395 -10.087 1.00 79.12 98 GLU A C 1
ATOM 807 O O . GLU A 1 98 ? -5.170 -16.321 -10.425 1.00 79.12 98 GLU A O 1
ATOM 812 N N . GLU A 1 99 ? -3.732 -17.456 -9.148 1.00 74.94 99 GLU A N 1
ATOM 813 C CA . GLU A 1 99 ? -3.278 -16.257 -8.422 1.00 74.94 99 GLU A CA 1
ATOM 814 C C . GLU A 1 99 ? -2.760 -15.159 -9.374 1.00 74.94 99 GLU A C 1
ATOM 816 O O . GLU A 1 99 ? -2.986 -13.976 -9.143 1.00 74.94 99 GLU A O 1
ATOM 821 N N . ALA A 1 100 ? -2.154 -15.535 -10.506 1.00 76.94 100 ALA A N 1
ATOM 822 C CA . ALA A 1 100 ? -1.727 -14.598 -11.551 1.00 76.94 100 ALA A CA 1
ATOM 823 C C . ALA A 1 100 ? -2.891 -13.841 -12.228 1.00 76.94 100 ALA A C 1
ATOM 825 O O . ALA A 1 100 ? -2.677 -12.823 -12.887 1.00 76.94 100 ALA A O 1
ATOM 826 N N . HIS A 1 101 ? -4.115 -14.346 -12.090 1.00 76.31 101 HIS A N 1
ATOM 827 C CA . HIS A 1 101 ? -5.354 -13.753 -12.587 1.00 76.31 101 HIS A CA 1
ATOM 828 C C . HIS A 1 101 ? -6.184 -13.100 -11.473 1.00 76.31 101 HIS A C 1
ATOM 830 O O . HIS A 1 101 ? -7.247 -12.545 -11.753 1.00 76.31 101 HIS A O 1
ATOM 836 N N . TYR A 1 102 ? -5.696 -13.125 -10.232 1.00 75.69 102 TYR A N 1
ATOM 837 C CA . TYR A 1 102 ? -6.267 -12.389 -9.114 1.00 75.69 102 TYR A CA 1
ATOM 838 C C . TYR A 1 102 ? -5.778 -10.940 -9.158 1.00 75.69 102 TYR A C 1
ATOM 840 O O . TYR A 1 102 ? -4.751 -10.588 -8.577 1.00 75.69 102 TYR A O 1
ATOM 848 N N . VAL A 1 103 ? -6.492 -10.117 -9.926 1.00 66.75 103 VAL A N 1
ATOM 849 C CA . VAL A 1 103 ? -6.130 -8.717 -10.173 1.00 66.75 103 VAL A CA 1
ATOM 850 C C . VAL A 1 103 ? -7.107 -7.800 -9.438 1.00 66.75 103 VAL A C 1
ATOM 852 O O . VAL A 1 103 ? -8.318 -7.928 -9.626 1.00 66.75 103 VAL A O 1
ATOM 855 N N . TYR A 1 104 ? -6.567 -6.883 -8.632 1.00 59.78 104 TYR A N 1
ATOM 856 C CA . TYR A 1 104 ? -7.282 -5.757 -8.018 1.00 59.78 104 TYR A CA 1
ATOM 857 C C . TYR A 1 104 ? -6.990 -4.448 -8.755 1.00 59.78 104 TYR A C 1
ATOM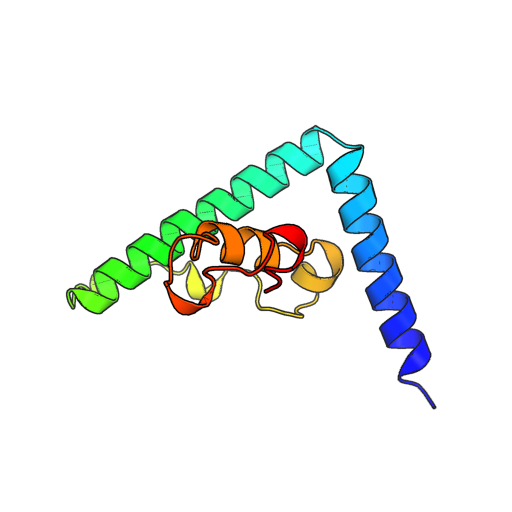 859 O O . TYR A 1 104 ? -5.860 -4.306 -9.276 1.00 59.78 104 TYR A O 1
#

InterPro domains:
  IPR011205 Uncharacterised conserved protein UCP015417, vWA [PTHR31373] (4-104)
  IPR058580 Domain of unknown function DUF2828 [PF11443] (5-104)

Organism: NCBI:txid60419

Sequence (104 aa):
MTMRLRDQKRILMAKKGIEKYNNDEDYRFLYERISDIFARLLKSDLEFLNTGQTDKISLAAKWCPSLDSSYDRSTLICESVARKLFPYDSDAEYRGIEEAHYVY

Foldseek 3Di:
DPVVVVVVVLVVLQVQLVVCCVPPPVSVVVLLVVLVVLLVLVLVLVVCVVVVVNVSRDCSVVPPDDPPDPVCSNNVSVFSNCCSNQPCPNDPVSPPPPPVRPGD

pLDDT: mean 90.49, std 10.18, range [48.75, 98.38]

Secondary structure (DSSP, 8-state):
--HHHHHHHHHHHHHHHHHHHHH-HHHHHHHHHHHHHHHHHHHHHHHHHHTT-GGG--SHHHHSPPTTSTTHHHH-HHHHHHHHHS-GGG-GGGTTS-GGG---

Radius of gyration: 16.04 Å; chains: 1; bounding box: 35×35×48 Å